Protein AF-A0A2P6QQW7-F1 (afdb_monomer_lite)

Sequence (72 aa):
MKKVFYLEACESGSMFEGLLPKNTNIYVTTTANSEESSYATHCHGDPHVSKEFGTCLEDLYSISWMEELRRK

Radius of gyration: 15.35 Å; chains: 1; bounding box: 36×30×43 Å

Secondary structure (DSSP, 8-state):
--EEEEE-STTGGGGTTTTS-TTSSEEEEESS-SSPPP-EES-TTSTTS-TT--S--EEHHHHHHHHHHHT-

Organism: Rosa chinensis (NCBI:txid74649)

pLDDT: mean 95.03, std 5.98, range [54.59, 98.69]

Foldseek 3Di:
DAEEEEDEFFLQQLVCVVNPDPPDSYHYDYQDHNHGGWAADQAQPDPPHPVVDNGGDGTPVVVVVVVVVVVD

InterPro domains:
  IPR001096 Peptidase C13, legumain [PF01650] (2-70)
  IPR001096 Peptidase C13, legumain [PTHR12000] (3-68)

Structure (mmCIF, N/CA/C/O backbone):
data_AF-A0A2P6QQW7-F1
#
_entry.id   AF-A0A2P6QQW7-F1
#
loop_
_atom_site.group_PDB
_atom_site.id
_atom_site.type_symbol
_atom_site.label_atom_id
_atom_site.label_alt_id
_atom_site.label_comp_id
_atom_site.label_asym_id
_atom_site.label_entity_id
_atom_site.label_seq_id
_atom_site.pdbx_PDB_ins_code
_atom_site.Cartn_x
_atom_site.Cartn_y
_atom_site.Cartn_z
_atom_site.occupancy
_atom_site.B_iso_or_equiv
_atom_site.auth_seq_id
_atom_site.auth_comp_id
_atom_site.auth_asym_id
_atom_site.auth_atom_id
_atom_site.pdbx_PDB_model_num
ATOM 1 N N . MET A 1 1 ? -22.348 -4.308 10.644 1.00 78.00 1 MET A N 1
ATOM 2 C CA . MET A 1 1 ? -21.748 -4.463 9.299 1.00 78.00 1 MET A CA 1
ATOM 3 C C . MET A 1 1 ? -20.237 -4.415 9.447 1.00 78.00 1 MET A C 1
ATOM 5 O O . MET A 1 1 ? -19.766 -3.469 10.064 1.00 78.00 1 MET A O 1
ATOM 9 N N . LYS A 1 2 ? -19.510 -5.431 8.972 1.00 92.00 2 LYS A N 1
ATOM 10 C CA . LYS A 1 2 ? -18.038 -5.475 9.001 1.00 92.00 2 LYS A CA 1
ATOM 11 C C . LYS A 1 2 ? -17.508 -5.033 7.638 1.00 92.00 2 LYS A C 1
ATOM 13 O O . LYS A 1 2 ? -18.057 -5.468 6.629 1.00 92.00 2 LYS A O 1
ATOM 18 N N . LYS A 1 3 ? -16.505 -4.157 7.612 1.00 96.00 3 LYS A N 1
ATOM 19 C CA . LYS A 1 3 ? -15.870 -3.657 6.385 1.00 96.00 3 LYS A CA 1
ATOM 20 C C . LYS A 1 3 ? -14.379 -3.959 6.422 1.00 96.00 3 LYS A C 1
ATOM 22 O O . LYS A 1 3 ? -13.778 -3.936 7.495 1.00 96.00 3 LYS A O 1
ATOM 27 N N . VAL A 1 4 ? -13.806 -4.197 5.252 1.00 97.19 4 VAL A N 1
ATOM 28 C CA . VAL A 1 4 ? -12.366 -4.355 5.076 1.00 97.19 4 VAL A CA 1
ATOM 29 C C . VAL A 1 4 ? -11.899 -3.360 4.021 1.00 97.19 4 VAL A C 1
ATOM 31 O O . VAL A 1 4 ? -12.576 -3.196 3.008 1.00 97.19 4 VAL A O 1
ATOM 34 N N . PHE A 1 5 ? -10.782 -2.686 4.280 1.00 97.25 5 PHE A N 1
ATOM 35 C CA . PHE A 1 5 ? -10.163 -1.734 3.366 1.00 97.25 5 PHE A CA 1
ATOM 36 C C . PHE A 1 5 ? -8.702 -2.132 3.125 1.00 97.25 5 PHE A C 1
ATOM 38 O O . PHE A 1 5 ? -7.940 -2.281 4.078 1.00 97.25 5 PHE A O 1
ATOM 45 N N . TYR A 1 6 ? -8.328 -2.305 1.861 1.00 98.06 6 TYR A N 1
ATOM 46 C CA . TYR A 1 6 ? -6.948 -2.505 1.417 1.00 98.06 6 TYR A CA 1
ATOM 47 C C . TYR A 1 6 ? -6.519 -1.210 0.731 1.00 98.06 6 TYR A C 1
ATOM 49 O O . TYR A 1 6 ? -7.208 -0.775 -0.193 1.00 98.06 6 TYR A O 1
ATOM 57 N N . LEU A 1 7 ? -5.454 -0.564 1.209 1.00 98.44 7 LEU A N 1
ATOM 58 C CA . LEU A 1 7 ? -4.985 0.706 0.653 1.00 98.44 7 LEU A CA 1
ATOM 59 C C . LEU A 1 7 ? -3.564 0.580 0.107 1.00 98.44 7 LEU A C 1
ATOM 61 O O . LEU A 1 7 ? -2.610 0.490 0.878 1.00 98.44 7 LEU A O 1
ATOM 65 N N . GLU A 1 8 ? -3.463 0.662 -1.219 1.00 98.50 8 GLU A N 1
ATOM 66 C CA . GLU A 1 8 ? -2.208 0.834 -1.946 1.00 98.50 8 GLU A CA 1
ATOM 67 C C . GLU A 1 8 ? -1.918 2.320 -2.153 1.00 98.50 8 GLU A C 1
ATOM 69 O O . GLU A 1 8 ? -2.611 2.990 -2.919 1.00 98.50 8 GLU A O 1
ATOM 74 N N . ALA A 1 9 ? -0.924 2.829 -1.428 1.00 98.56 9 ALA A N 1
ATOM 75 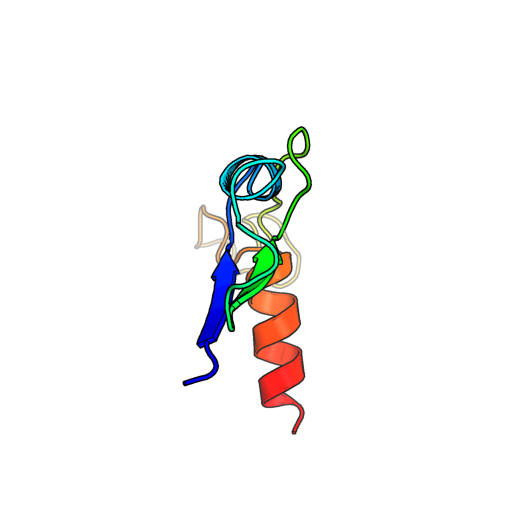C CA . ALA A 1 9 ? -0.330 4.148 -1.614 1.00 98.56 9 ALA A CA 1
ATOM 76 C C . ALA A 1 9 ? 0.955 4.265 -0.781 1.00 98.56 9 ALA A C 1
ATOM 78 O O . ALA A 1 9 ? 1.088 3.615 0.267 1.00 98.56 9 ALA A O 1
ATOM 79 N N . CYS A 1 10 ? 1.852 5.157 -1.205 1.00 98.62 10 CYS A N 1
ATOM 80 C CA . CYS A 1 10 ? 2.914 5.667 -0.346 1.00 98.62 10 CYS A CA 1
ATOM 81 C C . CYS A 1 10 ? 2.315 6.298 0.918 1.00 98.62 10 CYS A C 1
ATOM 83 O O . CYS A 1 10 ? 1.206 6.842 0.888 1.00 98.62 10 CYS A O 1
ATOM 85 N N . GLU A 1 11 ? 3.021 6.147 2.037 1.00 98.69 11 GLU A N 1
ATOM 86 C CA . GLU A 1 11 ? 2.652 6.677 3.350 1.00 98.69 11 GLU A CA 1
ATOM 87 C C . GLU A 1 11 ? 1.219 6.303 3.787 1.00 98.69 11 GLU A C 1
ATOM 89 O O . GLU A 1 11 ? 0.585 7.001 4.583 1.00 98.69 11 GLU A O 1
ATOM 94 N N . SER A 1 12 ? 0.667 5.199 3.266 1.00 98.62 12 SER A N 1
ATOM 95 C CA . SER A 1 12 ? -0.744 4.818 3.436 1.00 98.62 12 SER A CA 1
ATOM 96 C C . SER A 1 12 ? -1.151 4.614 4.898 1.00 98.62 12 SER A C 1
ATOM 98 O O . SER A 1 12 ? -2.324 4.796 5.235 1.00 98.62 12 SER A O 1
ATOM 100 N N . GLY A 1 13 ? -0.202 4.314 5.790 1.00 98.56 13 GLY A N 1
ATOM 101 C CA . GLY A 1 13 ? -0.426 4.277 7.236 1.00 98.56 13 GLY A CA 1
ATOM 102 C C . GLY A 1 13 ? -0.912 5.613 7.808 1.00 98.56 13 GLY A C 1
ATOM 103 O O . GLY A 1 13 ? -1.789 5.629 8.678 1.00 98.56 13 GLY A O 1
ATOM 104 N N . SER A 1 14 ? -0.433 6.736 7.261 1.00 98.44 14 SER A N 1
ATOM 105 C CA . SER A 1 14 ? -0.775 8.093 7.720 1.00 98.44 14 SER A CA 1
ATOM 106 C C . SER A 1 14 ? -2.263 8.430 7.566 1.00 98.44 14 SER A C 1
ATOM 108 O O . SER A 1 14 ? -2.794 9.264 8.297 1.00 98.44 14 SER A O 1
ATOM 110 N N . MET A 1 15 ? -2.976 7.730 6.678 1.00 98.25 15 MET A N 1
ATOM 111 C CA . MET A 1 15 ? -4.413 7.920 6.467 1.00 98.25 15 MET A CA 1
ATOM 112 C C . MET A 1 15 ? -5.270 7.404 7.633 1.00 98.25 15 MET A C 1
ATOM 114 O O . MET A 1 15 ? -6.450 7.749 7.730 1.00 98.25 15 MET A O 1
ATOM 118 N N . PHE A 1 16 ? -4.703 6.575 8.515 1.00 97.75 16 PHE A N 1
ATOM 119 C CA . PHE A 1 16 ? -5.442 5.913 9.594 1.00 97.75 16 PHE A CA 1
ATOM 120 C C . PHE A 1 16 ? -4.778 6.046 10.964 1.00 97.75 16 PHE A C 1
ATOM 122 O O . PHE A 1 16 ? -5.481 5.985 11.979 1.00 97.75 16 PHE A O 1
ATOM 129 N N . GLU A 1 17 ? -3.459 6.232 11.018 1.00 97.44 17 GLU A N 1
ATOM 130 C CA . GLU A 1 17 ? -2.711 6.394 12.262 1.00 97.44 17 GLU A CA 1
ATOM 131 C C . GLU A 1 17 ? -3.228 7.596 13.065 1.00 97.44 17 GLU A C 1
ATOM 133 O O . GLU A 1 17 ? -3.286 8.722 12.583 1.00 97.44 17 GLU A O 1
ATOM 138 N N . GLY A 1 18 ? -3.695 7.345 14.292 1.00 96.62 18 GLY A N 1
ATOM 139 C CA . GLY A 1 18 ? -4.305 8.371 15.148 1.00 96.62 18 GLY A CA 1
ATOM 140 C C . GLY A 1 18 ? -5.675 8.898 14.686 1.00 96.62 18 GLY A C 1
ATOM 141 O O . GLY A 1 18 ? -6.310 9.636 15.438 1.00 96.62 18 GLY A O 1
ATOM 142 N N . LEU A 1 19 ? -6.161 8.499 13.503 1.00 97.44 19 LEU A N 1
ATOM 143 C CA . LEU A 1 19 ? -7.396 9.002 12.890 1.00 97.44 19 LEU A CA 1
ATOM 144 C C . LEU A 1 19 ? -8.547 7.991 12.928 1.00 97.44 19 LEU A C 1
ATOM 146 O O . LEU A 1 19 ? -9.687 8.377 13.184 1.00 97.44 19 LEU A O 1
ATOM 150 N N . LEU A 1 20 ? -8.281 6.700 12.687 1.00 96.69 20 LEU A N 1
ATOM 151 C CA . LEU A 1 20 ? -9.321 5.668 12.643 1.00 96.69 20 LEU A CA 1
ATOM 152 C C . LEU A 1 20 ? -9.774 5.278 14.066 1.00 96.69 20 LEU A C 1
ATOM 154 O O . LEU A 1 20 ? -8.990 4.695 14.823 1.00 96.69 20 LEU A O 1
ATOM 158 N N . PRO A 1 21 ? -11.042 5.519 14.456 1.00 95.56 21 PRO A N 1
ATOM 159 C CA . PRO A 1 21 ? -11.502 5.183 15.797 1.00 95.56 21 PRO A CA 1
ATOM 160 C C . PRO A 1 21 ? -11.584 3.665 16.010 1.00 95.56 21 PRO A C 1
ATOM 162 O O . PRO A 1 21 ? -12.117 2.924 15.179 1.00 95.56 21 PRO A O 1
ATOM 165 N N . LYS A 1 22 ? -11.122 3.196 17.177 1.00 90.31 22 LYS A N 1
ATOM 166 C CA . LYS A 1 22 ? -11.082 1.762 17.530 1.00 90.31 22 LYS A CA 1
ATOM 167 C C . LYS A 1 22 ? -12.462 1.113 17.687 1.00 90.31 22 LYS A C 1
ATOM 169 O O . LYS A 1 22 ? -12.577 -0.103 17.624 1.00 90.31 22 LYS A O 1
ATOM 174 N N . ASN A 1 23 ? -13.512 1.904 17.895 1.00 91.50 23 ASN A N 1
ATOM 175 C CA . ASN A 1 23 ? -14.896 1.440 18.023 1.00 91.50 23 ASN A CA 1
ATOM 176 C C . ASN A 1 23 ? -15.628 1.346 16.669 1.00 91.50 23 ASN A C 1
ATOM 178 O O . ASN A 1 23 ? -16.859 1.381 16.621 1.00 91.50 23 ASN A O 1
ATOM 182 N N . THR A 1 24 ? -14.888 1.230 15.565 1.00 92.00 24 THR A N 1
ATOM 183 C CA . THR A 1 24 ? -15.440 0.996 14.229 1.00 92.00 24 THR A CA 1
ATOM 184 C C . THR A 1 24 ? -15.364 -0.488 13.862 1.00 92.00 24 THR A C 1
ATOM 186 O O . THR A 1 24 ? -14.450 -1.204 14.253 1.00 92.00 24 THR A O 1
ATOM 189 N N . ASN A 1 25 ? -16.328 -0.981 13.079 1.00 95.25 25 ASN A N 1
ATOM 190 C CA . ASN A 1 25 ? -16.305 -2.350 12.537 1.00 95.25 25 ASN A CA 1
ATOM 191 C C . ASN A 1 25 ? -15.502 -2.421 11.220 1.00 95.25 25 ASN A C 1
ATOM 193 O O . ASN A 1 25 ? -15.961 -3.021 10.243 1.00 95.25 25 ASN A O 1
ATOM 197 N N . ILE A 1 26 ? -14.357 -1.736 11.166 1.00 96.69 26 ILE A N 1
ATOM 198 C CA . ILE A 1 26 ? -13.510 -1.594 9.979 1.00 96.69 26 ILE A CA 1
ATOM 199 C C . ILE A 1 26 ? -12.149 -2.215 10.291 1.00 96.69 26 ILE A C 1
ATOM 201 O O . ILE A 1 26 ? -11.532 -1.878 11.297 1.00 96.69 26 ILE A O 1
ATOM 205 N N . TYR A 1 27 ? -11.688 -3.110 9.424 1.00 96.19 27 TYR A N 1
ATOM 206 C CA . TYR A 1 27 ? -10.304 -3.574 9.402 1.00 96.19 27 TYR A CA 1
ATOM 207 C C . TYR A 1 27 ? -9.597 -2.958 8.197 1.00 96.19 27 TYR A C 1
ATOM 209 O O . TYR A 1 27 ? -10.171 -2.912 7.107 1.00 96.19 27 TYR A O 1
ATOM 217 N N . VAL A 1 28 ? -8.374 -2.475 8.398 1.00 97.44 28 VAL A N 1
ATOM 218 C CA . VAL A 1 28 ? -7.578 -1.834 7.351 1.00 97.44 28 VAL A CA 1
ATOM 219 C C . VAL A 1 28 ? -6.213 -2.496 7.280 1.00 97.44 28 VAL A C 1
ATOM 221 O O . VAL A 1 28 ? -5.598 -2.769 8.309 1.00 97.44 28 VAL A O 1
ATOM 224 N N . THR A 1 29 ? -5.744 -2.723 6.062 1.00 97.88 29 THR A N 1
ATOM 225 C CA . THR A 1 29 ? -4.352 -3.048 5.756 1.00 97.88 29 THR A CA 1
ATOM 226 C C . THR A 1 29 ? -3.824 -2.010 4.771 1.00 97.88 29 THR A C 1
ATOM 228 O O . THR A 1 29 ? -4.533 -1.588 3.854 1.00 97.88 29 THR A O 1
ATOM 231 N N . THR A 1 30 ? -2.604 -1.552 5.020 1.00 98.44 30 THR A N 1
ATOM 232 C CA . THR A 1 30 ? -1.904 -0.537 4.233 1.00 98.44 30 THR A CA 1
ATOM 233 C C . THR A 1 30 ? -0.654 -1.158 3.624 1.00 98.44 30 THR A C 1
ATOM 235 O O . THR A 1 30 ? -0.078 -2.075 4.216 1.00 98.44 30 THR A O 1
ATOM 238 N N . THR A 1 31 ? -0.236 -0.674 2.455 1.00 98.50 31 THR A N 1
ATOM 239 C CA . THR A 1 31 ? 1.030 -1.102 1.838 1.00 98.50 31 THR A CA 1
ATOM 240 C C . THR A 1 31 ? 2.243 -0.669 2.648 1.00 98.50 31 THR A C 1
ATOM 242 O O . THR A 1 31 ? 3.219 -1.407 2.738 1.00 98.50 31 THR A O 1
ATOM 245 N N . ALA A 1 32 ? 2.184 0.535 3.212 1.00 98.44 32 ALA A N 1
ATOM 246 C CA . ALA A 1 32 ? 3.304 1.187 3.868 1.00 98.44 32 ALA A CA 1
ATOM 247 C C . ALA A 1 32 ? 2.881 1.757 5.227 1.00 98.44 32 ALA A C 1
ATOM 249 O O . ALA A 1 32 ? 1.683 1.920 5.507 1.00 98.44 32 ALA A O 1
ATOM 250 N N . ASN A 1 33 ? 3.860 2.053 6.085 1.00 98.25 33 ASN A N 1
ATOM 251 C CA . ASN A 1 33 ? 3.618 2.828 7.302 1.00 98.25 33 ASN A CA 1
ATOM 252 C C . ASN A 1 33 ? 3.379 4.323 6.969 1.00 98.25 33 ASN A C 1
ATOM 254 O O . ASN A 1 33 ? 3.067 4.663 5.830 1.00 98.25 33 ASN A O 1
ATOM 258 N N . SER A 1 34 ? 3.416 5.221 7.954 1.00 98.56 34 SER A N 1
ATOM 259 C CA . SER A 1 34 ? 3.163 6.658 7.751 1.00 98.56 34 SER A CA 1
ATOM 260 C C . SER A 1 34 ? 4.318 7.435 7.105 1.00 98.56 34 SER A C 1
ATOM 262 O O . SER A 1 34 ? 4.125 8.594 6.747 1.00 98.56 34 SER A O 1
ATOM 264 N N . GLU A 1 35 ? 5.482 6.811 6.929 1.00 98.38 35 GLU A N 1
ATOM 265 C CA . GLU A 1 35 ? 6.723 7.437 6.448 1.00 98.38 35 GLU A CA 1
ATOM 266 C C . GLU A 1 35 ? 7.378 6.676 5.277 1.00 98.38 35 GLU A C 1
ATOM 268 O O . GLU A 1 35 ? 8.310 7.176 4.651 1.00 98.38 35 GLU A O 1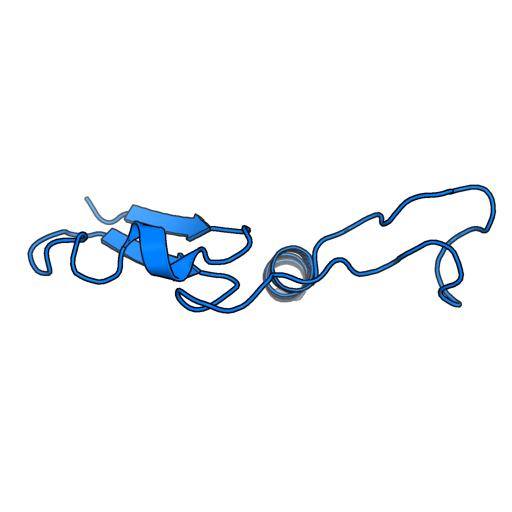
ATOM 273 N N . GLU A 1 36 ? 6.922 5.459 4.985 1.00 98.44 36 GLU A N 1
ATOM 274 C CA . GLU A 1 36 ? 7.456 4.600 3.929 1.00 98.44 36 GLU A CA 1
ATOM 275 C C . GLU A 1 36 ? 6.737 4.812 2.591 1.00 98.44 36 GLU A C 1
ATOM 277 O O . GLU A 1 36 ? 5.511 4.921 2.521 1.00 98.44 36 GLU A O 1
ATOM 282 N N . SER A 1 37 ? 7.498 4.767 1.500 1.00 98.31 37 SER A N 1
ATOM 283 C CA . SER A 1 37 ? 6.933 4.690 0.153 1.00 98.31 37 SER A CA 1
ATOM 284 C C . SER A 1 37 ? 6.462 3.270 -0.177 1.00 98.31 37 SER A C 1
ATOM 286 O O . SER A 1 37 ? 7.014 2.288 0.325 1.00 98.31 37 SER A O 1
ATOM 288 N N . SER A 1 38 ? 5.464 3.151 -1.058 1.00 98.25 38 SER A N 1
ATOM 289 C CA . SER A 1 38 ? 5.127 1.871 -1.685 1.00 9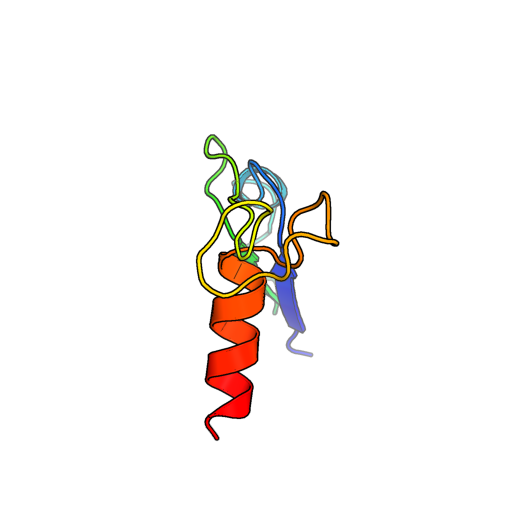8.25 38 SER A CA 1
ATOM 290 C C . SER A 1 38 ? 6.053 1.584 -2.874 1.00 98.25 38 SER A C 1
ATOM 292 O O . SER A 1 38 ? 6.808 2.450 -3.325 1.00 98.25 38 SER A O 1
ATOM 294 N N . TYR A 1 39 ? 6.022 0.347 -3.372 1.00 97.94 39 TYR A N 1
ATOM 295 C CA . TYR A 1 39 ? 6.913 -0.109 -4.437 1.00 97.94 39 TYR A CA 1
ATOM 296 C C . TYR A 1 39 ? 6.125 -0.667 -5.614 1.00 97.94 39 TYR A C 1
ATOM 298 O O . TYR A 1 39 ? 5.272 -1.535 -5.435 1.00 97.94 39 TYR A O 1
ATOM 306 N N . ALA A 1 40 ? 6.480 -0.220 -6.817 1.00 97.38 40 ALA A N 1
ATOM 307 C CA . ALA A 1 40 ? 6.063 -0.861 -8.055 1.00 97.38 40 ALA A CA 1
ATOM 308 C C . ALA A 1 40 ? 6.864 -2.154 -8.295 1.00 97.38 40 ALA A C 1
ATOM 310 O O . ALA A 1 40 ? 7.993 -2.302 -7.821 1.00 97.38 40 ALA A O 1
ATOM 311 N N . THR A 1 41 ? 6.286 -3.085 -9.046 1.00 96.38 41 THR A N 1
ATOM 312 C CA . THR A 1 41 ? 6.909 -4.346 -9.462 1.00 96.38 41 THR A CA 1
ATOM 313 C C . THR A 1 41 ? 6.547 -4.660 -10.914 1.00 96.38 41 THR A C 1
ATOM 315 O O . THR A 1 41 ? 5.682 -4.010 -11.507 1.00 96.38 41 THR A O 1
ATOM 318 N N . HIS A 1 42 ? 7.229 -5.643 -11.505 1.00 95.31 42 HIS A N 1
ATOM 319 C CA . HIS A 1 42 ? 7.081 -5.994 -12.917 1.00 95.31 42 HIS A CA 1
ATOM 320 C C . HIS A 1 42 ? 7.267 -4.755 -13.805 1.00 95.31 42 HIS A C 1
ATOM 322 O O . HIS A 1 42 ? 6.385 -4.339 -14.563 1.00 95.31 42 HIS A O 1
ATOM 328 N N . CYS A 1 43 ? 8.445 -4.155 -13.677 1.00 95.81 43 CYS A N 1
ATOM 329 C CA . CYS A 1 43 ? 8.847 -2.933 -14.351 1.00 95.81 43 CYS A CA 1
ATOM 330 C C . CYS A 1 43 ? 9.619 -3.188 -15.646 1.00 95.81 43 CYS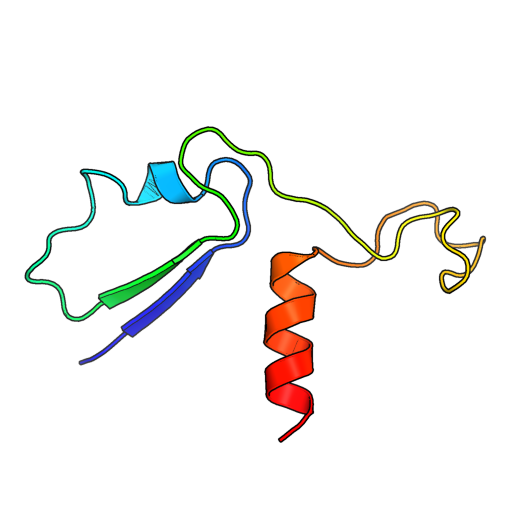 A C 1
ATOM 332 O O . CYS A 1 43 ? 10.169 -4.264 -15.886 1.00 95.81 43 CYS A O 1
ATOM 334 N N . HIS A 1 44 ? 9.688 -2.159 -16.496 1.00 94.12 44 HIS A N 1
ATOM 335 C CA . HIS A 1 44 ? 10.557 -2.176 -17.668 1.00 94.12 44 HIS A CA 1
ATOM 336 C C . HIS A 1 44 ? 12.001 -2.528 -17.276 1.00 94.12 44 HIS A C 1
ATOM 338 O O . HIS A 1 44 ? 12.619 -1.835 -16.469 1.00 94.12 44 HIS A O 1
ATOM 344 N N . GLY A 1 45 ? 12.551 -3.573 -17.897 1.00 89.94 45 GLY A N 1
ATOM 345 C CA . GLY A 1 45 ? 13.892 -4.084 -17.600 1.00 89.94 45 GLY A CA 1
ATOM 346 C C . GLY A 1 45 ? 13.900 -5.354 -16.749 1.00 89.94 45 GLY A C 1
ATOM 347 O O . GLY A 1 45 ? 14.920 -6.046 -16.736 1.00 89.94 45 GLY A O 1
ATOM 348 N N . ASP A 1 46 ? 12.775 -5.717 -16.128 1.00 93.12 46 ASP A N 1
ATOM 349 C CA . ASP A 1 46 ? 12.653 -6.982 -15.407 1.00 93.12 46 ASP A CA 1
ATOM 350 C C . ASP A 1 46 ? 12.644 -8.175 -16.382 1.00 93.12 46 ASP A C 1
ATOM 352 O O . ASP A 1 46 ? 12.048 -8.090 -17.461 1.00 93.12 46 ASP A O 1
ATOM 356 N N . PRO A 1 47 ? 13.246 -9.330 -16.022 1.00 90.06 47 PRO A N 1
ATOM 357 C CA . PRO A 1 47 ? 13.368 -10.486 -16.919 1.00 90.06 47 PRO A CA 1
ATOM 358 C C . PRO A 1 47 ? 12.042 -11.035 -17.465 1.00 90.06 47 PRO A C 1
ATOM 360 O O . PRO A 1 47 ? 12.031 -11.687 -18.508 1.00 90.06 47 PRO A O 1
ATOM 363 N N . HIS A 1 48 ? 10.939 -10.797 -16.754 1.00 86.75 48 HIS A N 1
ATOM 364 C CA . HIS A 1 48 ? 9.612 -11.334 -17.063 1.00 86.75 48 HIS A CA 1
ATOM 365 C C . HIS A 1 48 ?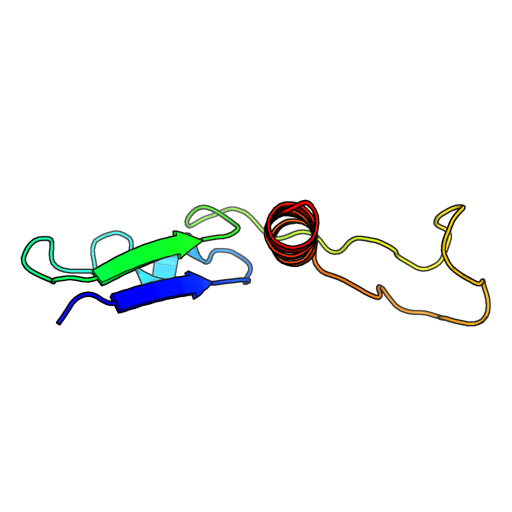 8.672 -10.316 -17.722 1.00 86.75 48 HIS A C 1
ATOM 367 O O . HIS A 1 48 ? 7.526 -10.646 -18.017 1.00 86.75 48 HIS A O 1
ATOM 373 N N . VAL A 1 49 ? 9.150 -9.099 -17.988 1.00 93.06 49 VAL A N 1
ATOM 374 C CA . VAL A 1 49 ? 8.358 -8.019 -18.582 1.00 93.06 49 VAL A CA 1
ATOM 375 C C . VAL A 1 49 ? 8.821 -7.791 -20.015 1.00 93.06 49 VAL A C 1
ATOM 377 O O . VAL A 1 49 ? 10.012 -7.639 -20.290 1.00 93.06 49 VAL A O 1
ATOM 380 N N . SER A 1 50 ? 7.875 -7.779 -20.958 1.00 92.06 50 SER A N 1
ATOM 381 C CA . SER A 1 50 ? 8.192 -7.485 -22.358 1.00 92.06 50 SER A CA 1
ATOM 382 C C . SER A 1 50 ? 8.818 -6.094 -22.476 1.00 92.06 50 SER A C 1
ATOM 384 O O . SER A 1 50 ? 8.307 -5.117 -21.929 1.00 92.06 50 SER A O 1
ATOM 386 N N . LYS A 1 51 ? 9.912 -5.992 -23.239 1.00 88.88 51 LYS A N 1
ATOM 387 C CA . LYS A 1 51 ? 10.652 -4.734 -23.446 1.00 88.88 51 LYS A CA 1
ATOM 388 C C . LYS A 1 51 ? 9.832 -3.653 -24.152 1.00 88.88 51 LYS A C 1
ATOM 390 O O . LYS A 1 51 ? 10.246 -2.498 -24.155 1.00 88.88 51 LYS A O 1
ATOM 395 N N . GLU A 1 52 ? 8.707 -4.019 -24.764 1.00 93.12 52 GLU A N 1
ATOM 396 C CA . GLU A 1 52 ? 7.791 -3.071 -25.404 1.00 93.12 52 GLU A CA 1
ATOM 397 C C . GLU A 1 52 ? 7.028 -2.203 -24.391 1.00 93.12 52 GLU A C 1
ATOM 399 O O . GLU A 1 52 ? 6.617 -1.092 -24.723 1.00 93.12 52 GLU A O 1
ATOM 404 N N . PHE A 1 53 ? 6.880 -2.667 -23.145 1.00 89.94 53 PHE A N 1
ATOM 405 C CA . PHE A 1 53 ? 6.263 -1.889 -22.076 1.00 89.94 53 PHE A CA 1
ATOM 406 C C . PHE A 1 53 ? 7.313 -0.985 -21.423 1.00 89.94 53 PHE A C 1
ATOM 408 O O . PHE A 1 53 ? 8.267 -1.466 -20.819 1.00 89.94 53 PHE A O 1
ATOM 415 N N . GLY A 1 54 ? 7.143 0.335 -21.543 1.00 94.44 54 GLY A N 1
ATOM 416 C CA . GLY A 1 54 ? 7.988 1.361 -20.909 1.00 94.44 54 GLY A CA 1
ATOM 417 C C . GLY A 1 54 ? 7.475 1.825 -19.541 1.00 94.44 54 GLY A C 1
ATOM 418 O O . GLY A 1 54 ? 7.601 3.000 -19.213 1.00 94.44 54 GLY A O 1
ATOM 419 N N . THR A 1 55 ? 6.825 0.941 -18.783 1.00 95.44 55 THR A N 1
ATOM 420 C CA . THR A 1 55 ? 6.160 1.236 -17.501 1.00 95.44 55 THR A CA 1
ATOM 421 C C . THR A 1 55 ? 6.316 0.060 -16.534 1.00 95.44 55 THR A C 1
ATOM 423 O O . THR A 1 55 ? 6.768 -1.012 -16.936 1.00 95.44 55 THR A O 1
ATOM 426 N N . CYS A 1 56 ? 5.933 0.252 -15.273 1.00 96.38 56 CYS A N 1
ATOM 427 C CA . CYS A 1 56 ? 5.622 -0.851 -14.367 1.00 96.38 56 CYS A CA 1
ATOM 428 C C . CYS A 1 56 ? 4.178 -1.294 -14.556 1.00 96.38 56 CYS A C 1
ATOM 430 O O . CYS A 1 56 ? 3.309 -0.465 -14.842 1.00 96.38 56 CYS A O 1
ATOM 432 N N . LEU A 1 57 ? 3.949 -2.599 -14.459 1.00 96.19 57 LEU A N 1
ATOM 433 C CA . LEU A 1 57 ? 2.635 -3.190 -14.686 1.00 96.19 57 LEU A CA 1
ATOM 434 C C . LEU A 1 57 ? 1.811 -3.276 -13.399 1.00 96.19 57 LEU A C 1
ATOM 436 O O . LEU A 1 57 ? 0.585 -3.318 -13.475 1.00 96.19 57 LEU A O 1
ATOM 440 N N . GLU A 1 58 ? 2.467 -3.332 -12.238 1.00 97.12 58 GLU A N 1
ATOM 441 C CA . GLU A 1 58 ? 1.829 -3.702 -10.976 1.00 97.12 58 GLU A CA 1
ATOM 442 C C . GLU A 1 58 ? 2.488 -3.019 -9.767 1.00 97.12 58 GLU A C 1
ATOM 444 O O . GLU A 1 58 ? 3.625 -2.552 -9.840 1.00 97.12 58 GLU A O 1
ATOM 449 N N . ASP A 1 59 ? 1.788 -3.020 -8.630 1.00 98.25 59 ASP A N 1
ATOM 450 C CA . ASP A 1 59 ? 2.311 -2.601 -7.326 1.00 98.25 59 ASP A CA 1
ATOM 451 C C . ASP A 1 59 ? 2.564 -3.823 -6.436 1.00 98.25 59 ASP A C 1
ATOM 453 O O . ASP A 1 59 ? 1.751 -4.750 -6.396 1.00 98.25 59 ASP A O 1
ATOM 457 N N . LEU A 1 60 ? 3.686 -3.831 -5.711 1.00 97.94 60 LEU A N 1
ATOM 458 C CA . LEU A 1 60 ? 4.195 -4.994 -4.980 1.00 97.94 60 LEU A CA 1
ATOM 459 C C . LEU A 1 60 ? 3.191 -5.532 -3.959 1.00 97.94 60 LEU A C 1
ATOM 461 O O . LEU A 1 60 ? 2.933 -6.736 -3.927 1.00 97.94 60 LEU A O 1
ATOM 465 N N . TYR A 1 61 ? 2.610 -4.666 -3.128 1.00 98.12 61 TYR A N 1
ATOM 466 C CA . TYR A 1 61 ? 1.607 -5.088 -2.151 1.00 98.12 61 TYR A CA 1
ATOM 467 C C . TYR A 1 61 ? 0.341 -5.574 -2.851 1.00 98.12 61 TYR A C 1
ATOM 469 O O . TYR A 1 61 ? -0.166 -6.651 -2.526 1.00 98.12 61 TYR A O 1
ATOM 477 N N . SER A 1 62 ? -0.126 -4.817 -3.844 1.00 98.12 62 SER A N 1
ATOM 478 C CA . SER A 1 62 ? -1.329 -5.143 -4.603 1.00 98.12 62 SER A CA 1
ATOM 479 C C . SER A 1 62 ? -1.257 -6.510 -5.276 1.00 98.12 62 SER A C 1
ATOM 481 O O . SER A 1 62 ? -2.157 -7.330 -5.079 1.00 98.12 62 SER A O 1
ATOM 483 N N . ILE A 1 63 ? -0.190 -6.803 -6.028 1.00 97.25 63 ILE A N 1
ATOM 484 C CA . ILE A 1 63 ? -0.057 -8.114 -6.672 1.00 97.25 63 ILE A CA 1
ATOM 485 C C . ILE A 1 63 ? 0.092 -9.232 -5.640 1.00 97.25 63 ILE A C 1
ATOM 487 O O . ILE A 1 63 ? -0.547 -10.273 -5.789 1.00 97.25 63 ILE A O 1
ATOM 491 N N . SER A 1 64 ? 0.830 -8.995 -4.549 1.00 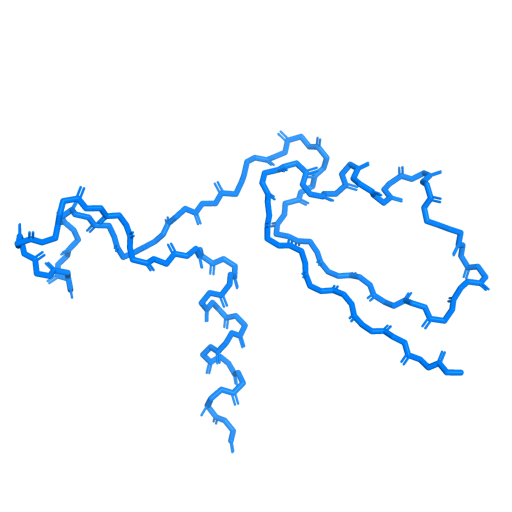96.75 64 SER A N 1
ATOM 492 C CA . SER A 1 64 ? 1.077 -10.008 -3.516 1.00 96.75 64 SER A CA 1
ATOM 493 C C . SER A 1 64 ? -0.219 -10.570 -2.929 1.00 96.75 64 SER A C 1
ATOM 495 O O . SER A 1 64 ? -0.388 -11.788 -2.849 1.00 96.75 64 SER A O 1
ATOM 497 N N . TRP A 1 65 ? -1.170 -9.711 -2.536 1.00 95.69 65 TRP A N 1
ATOM 498 C CA . TRP A 1 65 ? -2.435 -10.208 -1.986 1.00 95.69 65 TRP A CA 1
ATOM 499 C C . TRP A 1 65 ? -3.371 -10.742 -3.075 1.00 95.69 65 TRP A C 1
ATOM 501 O O . TRP A 1 65 ? -4.085 -11.716 -2.832 1.00 95.69 65 TRP A O 1
ATOM 511 N N . MET A 1 66 ? -3.373 -10.148 -4.275 1.00 96.81 66 MET A N 1
ATOM 512 C CA . MET A 1 66 ? -4.216 -10.619 -5.379 1.00 96.81 66 MET A CA 1
ATOM 513 C C . MET A 1 66 ? -3.819 -12.023 -5.846 1.00 96.81 66 MET A C 1
ATOM 515 O O . MET A 1 66 ? -4.693 -12.852 -6.105 1.00 96.81 66 MET A O 1
ATOM 519 N N . GLU A 1 67 ? -2.524 -12.319 -5.940 1.00 95.94 67 GLU A N 1
ATOM 520 C CA . GLU A 1 67 ? -2.024 -13.645 -6.308 1.00 95.94 67 GLU A CA 1
ATOM 521 C C . GLU A 1 67 ? -2.269 -14.684 -5.218 1.00 95.94 67 GLU A C 1
ATOM 523 O O . GLU A 1 67 ? -2.689 -15.801 -5.527 1.00 95.94 67 GLU A O 1
ATOM 528 N N . GLU A 1 68 ? -2.093 -14.319 -3.946 1.00 94.94 68 GLU A N 1
ATOM 529 C CA . GLU A 1 68 ? -2.409 -15.214 -2.829 1.00 94.94 68 GLU A CA 1
ATOM 530 C C . GLU A 1 68 ? -3.899 -15.592 -2.817 1.00 94.94 68 GLU A C 1
ATOM 532 O O . GLU A 1 68 ? -4.248 -16.746 -2.560 1.00 94.94 68 GLU A O 1
ATOM 537 N N . LEU A 1 69 ? -4.796 -14.661 -3.165 1.00 93.81 69 LEU A N 1
ATOM 538 C CA . LEU A 1 69 ? -6.218 -14.974 -3.326 1.00 93.81 69 LEU A CA 1
ATOM 539 C C . LEU A 1 69 ? -6.508 -15.862 -4.540 1.00 93.81 69 LEU A C 1
ATOM 541 O O . LEU A 1 69 ? -7.434 -16.665 -4.475 1.00 93.81 69 LEU A O 1
ATOM 545 N N . ARG A 1 70 ? -5.741 -15.738 -5.630 1.00 91.81 70 ARG A N 1
ATOM 546 C CA . ARG A 1 70 ? -5.879 -16.593 -6.825 1.00 91.81 70 ARG A CA 1
ATOM 547 C C . ARG A 1 70 ? -5.333 -18.007 -6.628 1.00 91.81 70 ARG A C 1
ATOM 549 O O . ARG A 1 70 ? -5.713 -18.902 -7.374 1.00 91.81 70 ARG A O 1
ATOM 556 N N . ARG A 1 71 ? -4.438 -18.225 -5.660 1.00 89.50 71 ARG A N 1
ATOM 557 C CA . ARG A 1 71 ? -3.883 -19.551 -5.328 1.00 89.50 71 ARG A CA 1
ATOM 558 C C . ARG A 1 71 ? -4.862 -20.478 -4.592 1.00 89.50 71 ARG A C 1
ATOM 560 O O . ARG A 1 71 ? -4.478 -21.603 -4.267 1.00 89.50 71 ARG A O 1
ATOM 567 N N . LYS A 1 72 ? -6.088 -20.030 -4.324 1.00 54.59 72 LYS A N 1
ATOM 568 C CA . LYS A 1 72 ? -7.161 -20.792 -3.673 1.00 54.59 72 LYS A CA 1
ATOM 569 C C . LYS A 1 72 ? -8.326 -21.009 -4.625 1.00 54.59 72 LYS A C 1
ATOM 571 O O . LYS A 1 72 ? -8.957 -22.078 -4.491 1.00 54.59 72 LYS A O 1
#